Protein AF-A0AA41SJ11-F1 (afdb_monomer)

Organism: Papaver nudicaule (NCBI:txid74823)

Radius of gyration: 14.95 Å; Cα contacts (8 Å, |Δi|>4): 191; chains: 1; bounding box: 35×41×37 Å

Foldseek 3Di:
DVCVPDVPDDDDDDALLCPDPVPAQAQEAEAAQVQQHPDDPLSNLQSNLVGYDQFHKYKYKYQQFQVCLVVVCVVCVNRRPDTDDDPVVCCVSNVVSQWDFPDFDGDGRITITMTTHRHD

Secondary structure (DSSP, 8-state):
-GGGS-TT-----S-GGG--GGGPPEEEEEES-GGG-SS-HHHHHHHHHTTEEEEEEEEEEETT-STTHHHHHHH-TTT--SPPPPHHHHHHHHHTTTEEEEEEEEETTEEEEEEEE---

Nearest PDB structures (foldseek):
  1qzz-assembly1_A  TM=6.734E-01  e=1.008E-04  Streptomyces purpurascens
  5t64-assembly1_B  TM=7.021E-01  e=6.452E-04  Actinomadura kijaniata
  5t6b-assembly1_A  TM=6.836E-01  e=1.338E-03  Actinomadura kijaniata
  5t6b-assembly2_B  TM=6.617E-01  e=1.252E-03  Actinomadura kijaniata
  6f5z-assembly1_A  TM=6.444E-01  e=5.386E-03  Haloferax volcanii DS2

Mean predicted aligned error: 4.31 Å

InterPro domains:
  IPR029063 S-adenosyl-L-methionine-dependent methyltransferase superfamily [SSF53335] (5-112)

Structure (mmCIF, N/CA/C/O backbone):
data_AF-A0AA41SJ11-F1
#
_entry.id   AF-A0AA41SJ11-F1
#
loop_
_atom_site.group_PDB
_atom_site.id
_atom_site.type_symbol
_atom_site.label_atom_id
_atom_site.label_alt_id
_atom_site.label_comp_id
_atom_site.label_asym_id
_atom_site.label_entity_id
_atom_site.label_seq_id
_atom_site.pdbx_PDB_ins_code
_atom_site.Cartn_x
_atom_site.Cartn_y
_atom_site.Cartn_z
_atom_site.occupancy
_atom_site.B_iso_or_equiv
_atom_site.auth_seq_id
_atom_site.auth_comp_id
_atom_site.auth_asym_id
_atom_site.auth_atom_id
_atom_site.pdbx_PDB_model_num
ATOM 1 N N . MET A 1 1 ? -2.851 -28.537 -2.037 1.00 50.22 1 MET A N 1
ATOM 2 C CA . MET A 1 1 ? -3.386 -27.158 -2.148 1.00 50.22 1 MET A CA 1
ATOM 3 C C . MET A 1 1 ? -3.017 -26.397 -0.870 1.00 50.22 1 MET A C 1
ATOM 5 O O . MET A 1 1 ? -3.041 -27.033 0.172 1.00 50.22 1 MET A O 1
ATOM 9 N N . ILE A 1 2 ? -2.655 -25.101 -0.885 1.00 58.66 2 ILE A N 1
ATOM 10 C CA . ILE A 1 2 ? -2.258 -24.365 0.352 1.00 58.66 2 ILE A CA 1
ATOM 11 C C . ILE A 1 2 ? -3.333 -24.478 1.458 1.00 58.66 2 ILE A C 1
ATOM 13 O O . ILE A 1 2 ? -3.000 -24.628 2.629 1.00 58.66 2 ILE A O 1
ATOM 17 N N . LYS A 1 3 ? -4.616 -24.530 1.072 1.00 54.72 3 LYS A N 1
ATOM 18 C CA . LYS A 1 3 ? -5.766 -24.696 1.978 1.00 54.72 3 LYS A CA 1
ATOM 19 C C . LYS A 1 3 ? -5.809 -26.002 2.780 1.00 54.72 3 LYS A C 1
ATOM 21 O O . LYS A 1 3 ? -6.454 -26.031 3.812 1.00 54.72 3 LYS A O 1
ATOM 26 N N . GLU A 1 4 ? -5.167 -27.077 2.331 1.00 60.12 4 GLU A N 1
ATOM 27 C CA . GLU A 1 4 ? -5.301 -28.401 2.973 1.00 60.12 4 GLU A CA 1
ATOM 28 C C . GLU A 1 4 ? -4.359 -28.593 4.173 1.00 60.12 4 GLU A C 1
ATOM 30 O O . GLU A 1 4 ? -4.386 -29.643 4.807 1.00 60.12 4 GLU A O 1
ATOM 35 N N . LYS A 1 5 ? -3.487 -27.616 4.460 1.00 68.69 5 LYS A N 1
ATOM 36 C CA . LYS A 1 5 ? -2.445 -27.722 5.498 1.00 68.69 5 LYS A CA 1
ATOM 37 C C . LYS A 1 5 ? -2.451 -26.589 6.528 1.00 68.69 5 LYS A C 1
ATOM 39 O O . LYS A 1 5 ? -1.648 -26.636 7.456 1.00 68.69 5 LYS A O 1
ATOM 44 N N . HIS A 1 6 ? -3.307 -25.579 6.365 1.00 77.81 6 HIS A N 1
ATOM 45 C CA . HIS A 1 6 ? -3.314 -24.380 7.207 1.00 77.81 6 HIS A CA 1
ATOM 46 C C . HIS A 1 6 ? -4.753 -23.934 7.492 1.00 77.81 6 HIS A C 1
ATOM 48 O O . HIS A 1 6 ? -5.330 -23.173 6.717 1.00 77.81 6 HIS A O 1
ATOM 54 N N . ASP A 1 7 ? -5.317 -24.399 8.608 1.00 79.38 7 ASP A N 1
ATOM 55 C CA . ASP A 1 7 ? -6.718 -24.147 8.985 1.00 79.38 7 ASP A CA 1
ATOM 56 C C . ASP A 1 7 ? -7.025 -22.656 9.226 1.00 79.38 7 ASP A C 1
ATOM 58 O O . ASP A 1 7 ? -8.155 -22.205 9.025 1.00 79.38 7 ASP A O 1
ATOM 62 N N . ASP A 1 8 ? -6.004 -21.864 9.564 1.00 86.19 8 ASP A N 1
ATOM 63 C CA . ASP A 1 8 ? -6.123 -20.419 9.789 1.00 86.19 8 ASP A CA 1
ATOM 64 C C . ASP A 1 8 ? -6.036 -19.589 8.494 1.00 86.19 8 ASP A C 1
ATOM 66 O O . ASP A 1 8 ? -6.287 -18.382 8.501 1.00 86.19 8 ASP A O 1
ATOM 70 N N . VAL A 1 9 ? -5.709 -20.213 7.354 1.00 88.31 9 VAL A N 1
ATOM 71 C CA . VAL A 1 9 ? -5.577 -19.516 6.068 1.00 88.31 9 VAL A CA 1
ATOM 72 C C . VAL A 1 9 ? -6.886 -19.578 5.294 1.00 88.31 9 VAL A C 1
ATOM 74 O O . VAL A 1 9 ? -7.304 -20.609 4.764 1.00 88.31 9 VAL A O 1
ATOM 77 N N . LYS A 1 10 ? -7.514 -18.414 5.139 1.00 87.56 10 LYS A N 1
ATOM 78 C CA . LYS A 1 10 ? -8.684 -18.243 4.277 1.00 87.56 10 LYS A CA 1
ATOM 79 C C . LYS A 1 10 ? -8.242 -17.663 2.938 1.00 87.56 10 LYS A C 1
ATOM 81 O O . LYS A 1 10 ? -7.568 -16.643 2.887 1.00 87.56 10 LYS A O 1
ATOM 86 N N . CYS A 1 11 ? -8.656 -18.303 1.845 1.00 89.31 11 CYS A N 1
ATOM 87 C CA . CYS A 1 11 ? -8.466 -17.771 0.493 1.00 89.31 11 CYS A CA 1
ATOM 88 C C . CYS A 1 11 ? -9.805 -17.343 -0.090 1.00 89.31 11 CYS A C 1
ATOM 90 O O . CYS A 1 11 ? -10.803 -18.066 0.043 1.00 89.31 11 CYS A O 1
ATOM 92 N N . TRP A 1 12 ? -9.771 -16.224 -0.799 1.00 91.00 12 TRP A N 1
ATOM 93 C CA . TRP A 1 12 ? -10.893 -15.637 -1.506 1.00 91.00 12 TRP A CA 1
ATOM 94 C C . TRP A 1 12 ? -10.473 -15.163 -2.886 1.00 91.00 12 TRP A C 1
ATOM 96 O O . TRP A 1 12 ? -9.311 -14.833 -3.104 1.00 91.00 12 TRP A O 1
ATOM 106 N N . GLN A 1 13 ? -11.442 -15.140 -3.794 1.00 92.50 13 GLN A N 1
ATOM 107 C CA . GLN A 1 13 ? -11.293 -14.619 -5.138 1.00 92.50 13 GLN A CA 1
ATOM 108 C C . GLN A 1 13 ? -12.236 -13.432 -5.310 1.00 92.50 13 GLN A C 1
ATOM 110 O O . GLN A 1 13 ? -13.446 -13.565 -5.126 1.00 92.50 13 GLN A O 1
ATOM 115 N N . GLY A 1 14 ? -11.663 -12.300 -5.690 1.00 92.38 14 GLY A N 1
ATOM 116 C CA . GLY A 1 14 ? -12.369 -11.070 -5.994 1.00 92.38 14 GLY A CA 1
ATOM 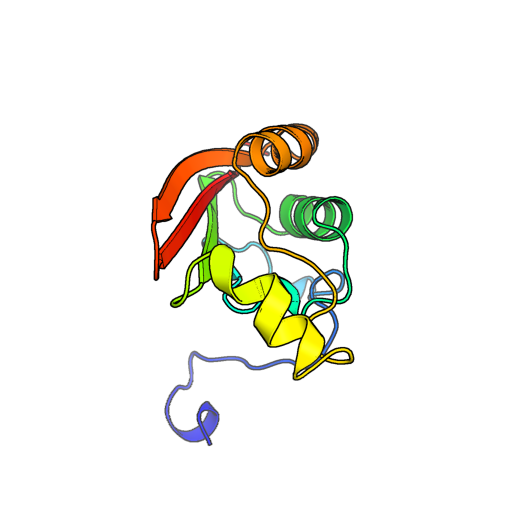117 C C . GLY A 1 14 ? -11.391 -9.906 -6.060 1.00 92.38 14 GLY A C 1
ATOM 118 O O . GLY A 1 14 ? -10.174 -10.093 -6.026 1.00 92.38 14 GLY A O 1
ATOM 119 N N . GLU A 1 15 ? -11.935 -8.707 -6.183 1.00 92.38 15 GLU A N 1
ATOM 120 C CA . GLU A 1 15 ? -11.153 -7.488 -6.346 1.00 92.38 15 GLU A CA 1
ATOM 121 C C . GLU A 1 15 ? -10.763 -6.905 -4.988 1.00 92.38 15 GLU A C 1
ATOM 123 O O . GLU A 1 15 ? -11.569 -6.867 -4.057 1.00 92.38 15 GLU A O 1
ATOM 128 N N . ILE A 1 16 ? -9.525 -6.420 -4.872 1.00 90.12 16 ILE A N 1
ATOM 129 C CA . ILE A 1 16 ? -8.970 -5.936 -3.600 1.00 90.12 16 ILE A CA 1
ATOM 130 C C . ILE A 1 16 ? -9.775 -4.776 -2.992 1.00 90.12 16 ILE A C 1
ATOM 132 O O . ILE A 1 16 ? -9.873 -4.659 -1.773 1.00 90.12 16 ILE A O 1
ATOM 136 N N . ILE A 1 17 ? -10.422 -3.962 -3.829 1.00 93.94 17 ILE A N 1
ATOM 137 C CA . ILE A 1 17 ? -11.251 -2.838 -3.379 1.00 93.94 17 ILE A CA 1
ATOM 138 C C . ILE A 1 17 ? -12.618 -3.274 -2.811 1.00 93.94 17 ILE A C 1
ATOM 140 O O . ILE A 1 17 ? -13.293 -2.498 -2.131 1.00 93.94 17 ILE A O 1
ATOM 144 N N . TYR A 1 18 ? -13.009 -4.538 -3.022 1.00 93.81 18 TYR A N 1
ATOM 145 C CA . TYR A 1 18 ? -14.292 -5.120 -2.608 1.00 93.81 18 TYR A CA 1
ATOM 146 C C . TYR A 1 18 ? -14.141 -6.271 -1.606 1.00 93.81 18 TYR A C 1
ATOM 148 O O . TYR A 1 18 ? -15.002 -7.149 -1.517 1.00 93.81 18 TYR A O 1
ATOM 156 N N . VAL A 1 19 ? -13.060 -6.275 -0.820 1.00 91.25 19 VAL A N 1
ATOM 157 C CA . VAL A 1 19 ? -12.868 -7.276 0.237 1.00 91.25 19 VAL A CA 1
ATOM 158 C C . VAL A 1 19 ? -14.068 -7.265 1.210 1.00 91.25 19 VAL A C 1
ATOM 160 O O . VAL A 1 19 ? -14.429 -6.185 1.694 1.00 91.25 19 VAL A O 1
ATOM 163 N N . PRO A 1 20 ? -14.689 -8.432 1.499 1.00 91.75 20 PRO A N 1
ATOM 164 C CA . PRO A 1 20 ? -15.859 -8.549 2.372 1.00 91.75 20 PRO A CA 1
ATOM 165 C C . PRO A 1 20 ? -15.642 -8.060 3.810 1.00 91.75 20 PRO A C 1
ATOM 167 O O . PRO A 1 20 ? -14.656 -8.421 4.450 1.00 91.75 20 PRO A O 1
ATOM 170 N N . GLU A 1 21 ? -16.642 -7.371 4.367 1.00 92.25 21 GLU A N 1
ATOM 171 C CA . GLU A 1 21 ? -16.613 -6.804 5.731 1.00 92.25 21 GLU A CA 1
ATOM 172 C C . GLU A 1 21 ? -16.385 -7.843 6.837 1.00 92.25 21 GLU A C 1
ATOM 174 O O . GLU A 1 21 ? -15.790 -7.557 7.866 1.00 92.25 21 GLU A O 1
ATOM 179 N N . LYS A 1 22 ? -16.788 -9.097 6.625 1.00 92.75 22 LYS A N 1
ATOM 180 C CA . LYS A 1 22 ? -16.577 -10.174 7.609 1.00 92.75 22 LYS A CA 1
ATOM 181 C C . LYS A 1 22 ? -15.100 -10.502 7.895 1.00 92.75 22 LYS A C 1
ATOM 183 O O . LYS A 1 22 ? -14.842 -11.370 8.728 1.00 92.75 22 LYS A O 1
ATOM 188 N N . TRP A 1 23 ? -14.153 -9.930 7.145 1.00 90.25 23 TRP A N 1
ATOM 189 C CA . TRP A 1 23 ? -12.710 -10.156 7.314 1.00 90.25 23 TRP A CA 1
ATOM 190 C C . TRP A 1 23 ? -11.943 -8.949 7.836 1.00 90.25 23 TRP A C 1
ATOM 192 O O . TRP A 1 23 ? -10.749 -9.085 8.074 1.00 90.25 23 TRP A O 1
ATOM 202 N N . VAL A 1 24 ? -12.606 -7.807 8.007 1.00 92.75 24 VAL A N 1
ATOM 203 C CA . VAL A 1 24 ? -11.977 -6.568 8.473 1.00 92.75 24 VAL A CA 1
ATOM 204 C C . VAL A 1 24 ? -12.269 -6.381 9.971 1.00 92.75 24 VAL A C 1
ATOM 206 O O . VAL A 1 24 ? -13.263 -6.928 10.463 1.00 92.75 24 VAL A O 1
ATOM 209 N N . PRO A 1 25 ? -11.435 -5.636 10.718 1.00 95.88 25 PRO A N 1
ATOM 210 C CA . PRO A 1 25 ? -10.270 -4.874 10.262 1.00 95.88 25 PRO A CA 1
ATOM 211 C C . PRO A 1 25 ? -9.008 -5.723 10.025 1.00 95.88 25 PRO A C 1
ATOM 213 O O . PRO A 1 25 ? -8.868 -6.815 10.570 1.00 95.88 25 PRO A O 1
ATOM 216 N N . PHE A 1 26 ? -8.080 -5.200 9.221 1.00 96.38 26 PHE A N 1
ATOM 217 C CA . PHE A 1 26 ? -6.750 -5.762 8.991 1.00 96.38 26 PHE A CA 1
ATOM 218 C C . PHE A 1 26 ? -5.685 -5.010 9.785 1.00 96.38 26 PHE A C 1
ATOM 220 O O . PHE A 1 26 ? -5.597 -3.792 9.673 1.00 96.38 26 PHE A O 1
ATOM 227 N N . ASP A 1 27 ? -4.827 -5.748 10.492 1.00 97.75 27 ASP A N 1
ATOM 228 C CA . ASP A 1 27 ? -3.641 -5.191 11.159 1.00 97.75 27 ASP A CA 1
ATOM 229 C C . ASP A 1 27 ? -2.431 -5.097 10.221 1.00 97.75 27 ASP A C 1
ATOM 231 O O . ASP A 1 27 ? -1.557 -4.248 10.389 1.00 97.75 27 ASP A O 1
ATOM 235 N N . VAL A 1 28 ? -2.349 -5.982 9.222 1.00 97.69 28 VAL A N 1
ATOM 236 C CA . VAL A 1 28 ? -1.259 -5.998 8.239 1.00 97.69 28 VAL A CA 1
ATOM 237 C C . VAL A 1 28 ? -1.786 -6.421 6.869 1.00 97.69 28 VAL A C 1
ATOM 239 O O . VAL A 1 28 ? -2.507 -7.412 6.751 1.00 97.69 28 VAL A O 1
ATOM 242 N N . VAL A 1 29 ? -1.381 -5.703 5.823 1.00 97.06 29 VAL A N 1
ATOM 243 C CA . VAL A 1 29 ? -1.712 -5.979 4.420 1.00 97.06 29 VAL A CA 1
ATOM 244 C C . VAL A 1 29 ? -0.424 -6.063 3.609 1.00 97.06 29 VAL A C 1
ATOM 246 O O . VAL A 1 29 ? 0.381 -5.139 3.628 1.00 97.06 29 VAL A O 1
ATOM 249 N N . PHE A 1 30 ? -0.237 -7.150 2.860 1.00 97.00 30 PHE A N 1
ATOM 250 C CA . PHE A 1 30 ? 0.909 -7.331 1.963 1.00 97.00 30 PHE A CA 1
ATOM 251 C C . PHE A 1 30 ? 0.469 -7.209 0.499 1.00 97.00 30 PHE A C 1
ATOM 253 O O . PHE A 1 30 ? -0.369 -7.980 0.035 1.00 97.00 30 PHE A O 1
ATOM 260 N N . LEU A 1 31 ? 1.065 -6.273 -0.241 1.00 95.31 31 LEU A N 1
ATOM 261 C CA . LEU A 1 31 ? 0.859 -6.045 -1.672 1.00 95.31 31 LEU A CA 1
ATOM 262 C C . LEU A 1 31 ? 2.145 -6.391 -2.438 1.00 95.31 31 LEU A C 1
ATOM 264 O O . LEU A 1 31 ? 2.996 -5.536 -2.675 1.00 95.31 31 LEU A O 1
ATOM 268 N N . THR A 1 32 ? 2.300 -7.661 -2.820 1.00 90.25 32 THR A N 1
ATOM 269 C CA . THR A 1 32 ? 3.525 -8.179 -3.470 1.00 90.25 32 THR A CA 1
ATOM 270 C C . THR A 1 32 ? 3.476 -8.178 -5.002 1.00 90.25 32 THR A C 1
ATOM 272 O O . THR A 1 32 ? 4.479 -8.434 -5.663 1.00 90.25 32 THR A O 1
ATOM 275 N N . CYS A 1 33 ? 2.309 -7.894 -5.584 1.00 83.75 33 CYS A N 1
ATOM 276 C CA . CYS A 1 33 ? 2.064 -7.888 -7.028 1.00 83.75 33 CYS A CA 1
ATOM 277 C C . CYS A 1 33 ? 1.353 -6.608 -7.492 1.00 83.75 33 CYS A C 1
ATOM 279 O O . CYS A 1 33 ? 0.574 -6.635 -8.441 1.00 83.75 33 CYS A O 1
ATOM 281 N N . LEU A 1 34 ? 1.626 -5.481 -6.825 1.00 89.19 34 LEU A N 1
ATOM 282 C CA . LEU A 1 34 ? 0.985 -4.190 -7.098 1.00 89.19 34 LEU A CA 1
ATOM 283 C C . LEU A 1 34 ? 0.945 -3.805 -8.599 1.00 89.19 34 LEU A C 1
ATOM 285 O O . LEU A 1 34 ? -0.128 -3.408 -9.047 1.00 89.19 34 LEU A O 1
ATOM 289 N N . PRO A 1 35 ? 2.022 -3.973 -9.400 1.00 88.94 35 PRO A N 1
ATOM 290 C CA . PRO A 1 35 ? 2.010 -3.635 -10.833 1.00 88.94 35 PRO A CA 1
ATOM 291 C C . PRO A 1 35 ? 0.974 -4.399 -11.674 1.00 88.94 35 PRO A C 1
ATOM 293 O O . PRO A 1 35 ? 0.612 -3.962 -12.769 1.00 88.94 35 PRO A O 1
ATOM 296 N N . ALA A 1 36 ? 0.513 -5.547 -11.168 1.00 88.69 36 ALA A N 1
ATOM 297 C CA . ALA A 1 36 ? -0.486 -6.398 -11.803 1.00 88.69 36 ALA A CA 1
ATOM 298 C C . ALA A 1 36 ? -1.913 -6.161 -11.286 1.00 88.69 36 ALA A C 1
ATOM 300 O O . ALA A 1 36 ? -2.845 -6.848 -11.706 1.00 88.69 36 ALA A O 1
ATOM 301 N N . LEU A 1 37 ? -2.103 -5.214 -10.362 1.00 90.31 37 LEU A N 1
ATOM 302 C CA . LEU A 1 37 ? -3.433 -4.827 -9.915 1.00 90.31 37 LEU A CA 1
ATOM 303 C C . LEU A 1 37 ? -4.032 -3.812 -10.900 1.00 90.31 37 LEU A C 1
ATOM 305 O O . LEU A 1 37 ? -3.415 -2.774 -11.147 1.00 90.31 37 LEU A O 1
ATOM 309 N N . PRO A 1 38 ? -5.254 -4.047 -11.412 1.00 89.69 38 PRO A N 1
ATOM 310 C CA . PRO A 1 38 ? -5.907 -3.161 -12.374 1.00 89.69 38 PRO A CA 1
ATOM 311 C C . PRO A 1 38 ? -6.565 -1.944 -11.692 1.00 89.69 38 PRO A C 1
ATOM 313 O O . PRO A 1 38 ? -7.635 -1.504 -12.101 1.00 89.69 38 PRO A O 1
ATOM 316 N N . PHE A 1 39 ? -5.946 -1.413 -10.635 1.00 92.44 39 PHE A N 1
ATOM 317 C CA . PHE A 1 39 ? -6.480 -0.324 -9.816 1.00 92.44 39 PHE A CA 1
ATOM 318 C C . PHE A 1 39 ? -5.423 0.750 -9.598 1.00 92.44 39 PHE A C 1
ATOM 320 O O . PHE A 1 39 ? -4.227 0.462 -9.494 1.00 92.44 39 PHE A O 1
ATOM 327 N N . LYS A 1 40 ? -5.859 2.005 -9.489 1.00 93.62 40 LYS A N 1
ATOM 328 C CA . LYS A 1 40 ? -4.974 3.100 -9.090 1.00 93.62 40 LYS A CA 1
ATOM 329 C C . LYS A 1 40 ? -4.630 2.973 -7.609 1.00 93.62 40 LYS A C 1
ATOM 331 O O . LYS A 1 40 ? -5.429 2.491 -6.810 1.00 93.62 40 LYS A O 1
ATOM 336 N N . LEU A 1 41 ? -3.464 3.495 -7.228 1.00 94.88 41 LEU A N 1
ATOM 337 C CA . LEU A 1 41 ? -3.050 3.585 -5.822 1.00 94.88 41 LEU A CA 1
ATOM 338 C C . LEU A 1 41 ? -4.092 4.281 -4.944 1.00 94.88 41 LEU A C 1
ATOM 340 O O . LEU A 1 41 ? -4.316 3.858 -3.820 1.00 94.88 41 LEU A O 1
ATOM 344 N N . ASP A 1 42 ? -4.738 5.309 -5.489 1.00 96.12 42 ASP A N 1
ATOM 345 C CA . ASP A 1 42 ? -5.814 6.063 -4.846 1.00 96.12 42 ASP A CA 1
ATOM 346 C C . ASP A 1 42 ? -7.002 5.162 -4.465 1.00 96.12 42 ASP A C 1
ATOM 348 O O . ASP A 1 42 ? -7.413 5.117 -3.310 1.00 96.12 42 ASP A O 1
ATOM 352 N N . GLU A 1 43 ? -7.474 4.344 -5.409 1.00 96.56 43 GLU A N 1
ATOM 353 C CA . GLU A 1 43 ? -8.576 3.400 -5.190 1.00 96.56 43 GLU A CA 1
ATOM 354 C C . GLU A 1 43 ? -8.196 2.313 -4.176 1.00 96.56 43 GLU A C 1
ATOM 356 O O . GLU A 1 43 ? -9.007 1.925 -3.334 1.00 96.56 43 GLU A O 1
ATOM 361 N N . ILE A 1 44 ? -6.948 1.835 -4.236 1.00 96.12 44 ILE A N 1
ATOM 362 C CA . ILE A 1 44 ? -6.420 0.842 -3.296 1.00 96.12 44 ILE A CA 1
ATOM 363 C C . ILE A 1 44 ? -6.356 1.433 -1.884 1.00 96.12 44 ILE A C 1
ATOM 365 O O . ILE A 1 44 ? -6.883 0.825 -0.955 1.00 96.12 44 ILE A O 1
ATOM 369 N N . PHE A 1 45 ? -5.744 2.605 -1.699 1.00 96.69 45 PHE A N 1
ATOM 370 C CA . PHE A 1 45 ? -5.616 3.218 -0.376 1.00 96.69 45 PHE A CA 1
ATOM 371 C C . PHE A 1 45 ? -6.963 3.656 0.197 1.00 96.69 45 PHE A C 1
ATOM 373 O O . PHE A 1 45 ? -7.198 3.420 1.381 1.00 96.69 45 PHE A O 1
ATOM 380 N N . GLY A 1 46 ? -7.882 4.167 -0.626 1.00 96.75 46 GLY A N 1
ATOM 381 C CA . GLY A 1 46 ? -9.253 4.443 -0.199 1.00 96.75 46 GLY A CA 1
ATOM 382 C C . GLY A 1 46 ? -9.973 3.193 0.297 1.00 96.75 46 GLY A C 1
ATOM 383 O O . GLY A 1 46 ? -10.588 3.206 1.360 1.00 96.75 46 GLY A O 1
ATOM 384 N N . ALA A 1 47 ? -9.834 2.071 -0.410 1.00 96.62 47 ALA A N 1
ATOM 385 C CA . ALA A 1 47 ? -10.410 0.811 0.039 1.00 96.62 47 ALA A CA 1
ATOM 386 C C . ALA A 1 47 ? -9.749 0.259 1.313 1.00 96.62 47 ALA A C 1
ATOM 388 O O . ALA A 1 47 ? -10.436 -0.358 2.130 1.00 96.62 47 ALA A O 1
ATOM 389 N N . LEU A 1 48 ? -8.437 0.440 1.483 1.00 96.25 48 LEU A N 1
ATOM 390 C CA . LEU A 1 48 ? -7.717 -0.019 2.671 1.00 96.25 48 LEU A CA 1
ATOM 391 C C . LEU A 1 48 ? -8.011 0.845 3.901 1.00 96.25 48 LEU A C 1
ATOM 393 O O . LEU A 1 48 ? -8.125 0.292 4.990 1.00 96.25 48 LEU A O 1
ATOM 397 N N . ALA A 1 49 ? -8.203 2.156 3.744 1.00 96.12 49 ALA A N 1
ATOM 398 C CA . ALA A 1 49 ? -8.535 3.058 4.849 1.00 96.12 49 ALA A CA 1
ATOM 399 C C . ALA A 1 49 ? -9.821 2.642 5.586 1.00 96.12 49 ALA A C 1
ATOM 401 O O . ALA A 1 49 ? -9.877 2.699 6.808 1.00 96.12 49 ALA A O 1
ATOM 402 N N . GLU A 1 50 ? -10.819 2.135 4.859 1.00 95.12 50 GLU A N 1
ATOM 403 C CA . GLU A 1 50 ? -12.080 1.636 5.435 1.00 95.12 50 GLU A CA 1
ATOM 404 C C . GLU A 1 50 ? -11.951 0.248 6.093 1.00 95.12 50 GLU A C 1
ATOM 406 O O . GLU A 1 50 ? -12.902 -0.264 6.683 1.00 95.12 50 GLU A O 1
ATOM 411 N N . ARG A 1 51 ? -10.799 -0.417 5.943 1.00 95.44 51 ARG A N 1
ATOM 412 C CA . ARG A 1 51 ? -10.602 -1.828 6.318 1.00 95.44 51 ARG A CA 1
ATOM 413 C C . ARG A 1 51 ? -9.417 -2.063 7.246 1.00 95.44 51 ARG A C 1
ATOM 415 O O . ARG A 1 51 ? -9.255 -3.184 7.716 1.00 95.44 51 ARG A O 1
ATOM 422 N N . CYS A 1 52 ? -8.591 -1.059 7.500 1.00 96.81 52 CYS A N 1
ATOM 423 C CA . CYS A 1 52 ? -7.430 -1.153 8.373 1.00 96.81 52 CYS A CA 1
ATOM 424 C C . CYS A 1 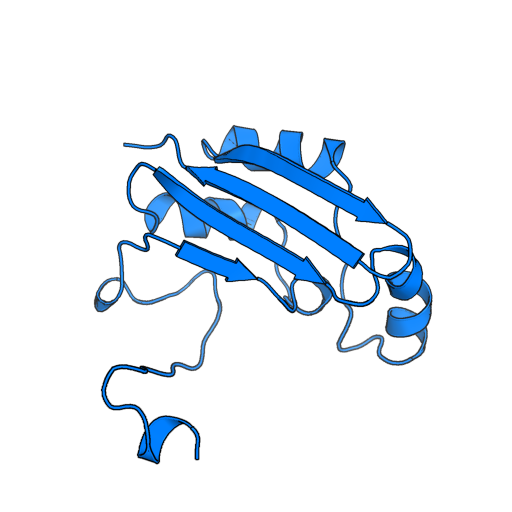52 ? -7.793 -0.812 9.825 1.00 96.81 52 CYS A C 1
ATOM 426 O O . CYS A 1 52 ? -8.579 0.097 10.082 1.00 96.81 52 CYS A O 1
ATOM 428 N N . SER A 1 53 ? -7.204 -1.529 10.784 1.00 97.12 53 SER A N 1
ATOM 429 C CA . SER A 1 53 ? -7.230 -1.122 12.195 1.00 97.12 53 SER A CA 1
ATOM 430 C C . SER A 1 53 ? -6.297 0.082 12.420 1.00 97.12 53 SER A C 1
ATOM 432 O O . SER A 1 53 ? -5.331 0.257 11.673 1.00 97.12 53 SER A O 1
ATOM 434 N N . PRO A 1 54 ? -6.530 0.929 13.441 1.00 96.50 54 PRO A N 1
ATOM 435 C CA . PRO A 1 54 ? -5.566 1.962 13.818 1.00 96.50 54 PRO A CA 1
ATOM 436 C C . PRO A 1 54 ? -4.178 1.359 14.086 1.00 96.50 54 PRO A C 1
ATOM 438 O O . PRO A 1 54 ? -4.050 0.418 14.869 1.00 96.50 54 PRO A O 1
ATOM 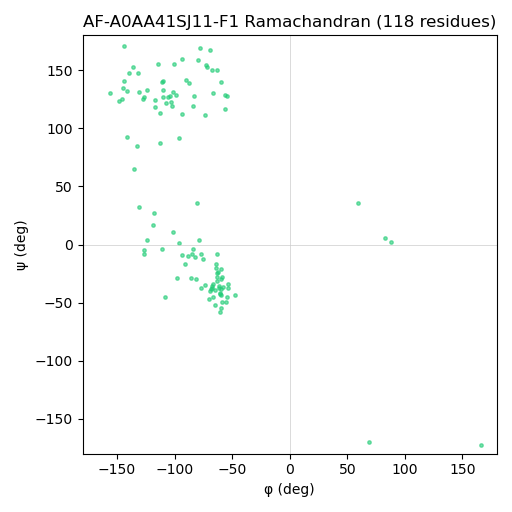441 N N . GLY A 1 55 ? -3.141 1.898 13.441 1.00 97.44 55 GLY A N 1
ATOM 442 C CA . GLY A 1 55 ? -1.773 1.369 13.493 1.00 97.44 55 GLY A CA 1
ATOM 443 C C . GLY A 1 55 ? -1.491 0.214 12.524 1.00 97.44 55 GLY A C 1
ATOM 444 O O . GLY A 1 55 ? -0.402 -0.364 12.569 1.00 97.44 55 GLY A O 1
ATOM 445 N N . ALA A 1 56 ? -2.438 -0.139 11.649 1.00 98.19 56 ALA A N 1
ATOM 446 C CA . ALA A 1 56 ? -2.232 -1.188 10.660 1.00 98.19 56 ALA A CA 1
ATOM 447 C C . ALA A 1 56 ? -1.115 -0.843 9.673 1.00 98.19 56 ALA A C 1
ATOM 449 O O . ALA A 1 56 ? -0.911 0.321 9.320 1.00 98.19 56 ALA A O 1
ATOM 450 N N . LYS A 1 57 ? -0.433 -1.876 9.169 1.00 98.44 57 LYS A N 1
ATOM 451 C CA . LYS A 1 57 ? 0.677 -1.723 8.223 1.00 98.44 57 LYS A CA 1
ATOM 452 C C . LYS A 1 57 ? 0.324 -2.214 6.831 1.00 98.44 57 LYS A C 1
ATOM 454 O O . LYS A 1 57 ? -0.053 -3.369 6.656 1.00 98.44 57 LYS A O 1
ATOM 459 N N . VAL A 1 58 ? 0.531 -1.370 5.826 1.00 98.06 58 VAL A N 1
ATOM 460 C CA . VAL A 1 58 ? 0.484 -1.763 4.414 1.00 98.06 58 VAL A CA 1
ATOM 461 C C . VAL A 1 58 ? 1.913 -1.898 3.912 1.00 98.06 58 VAL A C 1
ATOM 463 O O . VAL A 1 58 ? 2.687 -0.945 3.942 1.00 98.06 58 VAL A O 1
ATOM 466 N N . ILE A 1 59 ? 2.270 -3.097 3.469 1.00 98.31 59 ILE A N 1
ATOM 467 C CA . ILE A 1 59 ? 3.613 -3.455 3.022 1.00 98.31 59 ILE A CA 1
ATOM 468 C C . ILE A 1 59 ? 3.551 -3.729 1.527 1.00 98.31 59 ILE A C 1
ATOM 470 O O . ILE A 1 59 ? 2.947 -4.708 1.091 1.00 98.31 59 ILE A O 1
ATOM 474 N N . ILE A 1 60 ? 4.194 -2.877 0.738 1.00 97.75 60 ILE A N 1
ATOM 475 C CA . ILE A 1 60 ? 4.345 -3.051 -0.706 1.00 97.75 60 ILE A CA 1
ATOM 476 C C . ILE A 1 60 ? 5.768 -3.529 -0.949 1.00 97.75 60 ILE A C 1
ATOM 478 O O . ILE A 1 60 ? 6.713 -2.849 -0.553 1.00 97.75 60 ILE A O 1
ATOM 482 N N . SER A 1 61 ? 5.944 -4.681 -1.591 1.00 95.56 61 SER A N 1
ATOM 483 C CA . SER A 1 61 ? 7.282 -5.204 -1.871 1.00 95.56 61 SER A CA 1
ATOM 484 C C . SER A 1 61 ? 7.395 -5.826 -3.254 1.00 95.56 61 SER A C 1
ATOM 486 O O . SER A 1 61 ? 6.437 -6.389 -3.781 1.00 95.56 61 SER A O 1
ATOM 488 N N . HIS A 1 62 ? 8.581 -5.712 -3.855 1.00 93.56 62 HIS A N 1
ATOM 489 C CA . HIS A 1 62 ? 8.877 -6.338 -5.139 1.00 93.56 62 HIS A CA 1
ATOM 490 C C . HIS A 1 62 ? 10.347 -6.792 -5.217 1.00 93.56 62 HIS A C 1
ATOM 492 O O . HIS A 1 62 ? 11.253 -5.971 -5.047 1.00 93.56 62 HIS A O 1
ATOM 498 N N . PRO A 1 63 ? 10.621 -8.076 -5.521 1.00 90.50 63 PRO A N 1
ATOM 499 C CA . PRO A 1 63 ? 11.952 -8.684 -5.397 1.00 90.50 63 PRO A CA 1
ATOM 500 C C . PRO A 1 63 ? 12.921 -8.340 -6.535 1.00 90.50 63 PRO A C 1
ATOM 502 O O . PRO A 1 63 ? 14.000 -8.910 -6.615 1.00 90.50 63 PRO A O 1
ATOM 505 N N . GLN A 1 64 ? 12.521 -7.485 -7.474 1.00 89.44 64 GLN A N 1
ATOM 506 C CA . GLN A 1 64 ? 13.373 -7.056 -8.588 1.00 89.44 64 GLN A CA 1
ATOM 507 C C . GLN A 1 64 ? 13.526 -5.528 -8.648 1.00 89.44 64 GLN A C 1
ATOM 509 O O . GLN A 1 64 ? 14.156 -5.000 -9.563 1.00 89.44 64 GLN A O 1
ATOM 514 N N . GL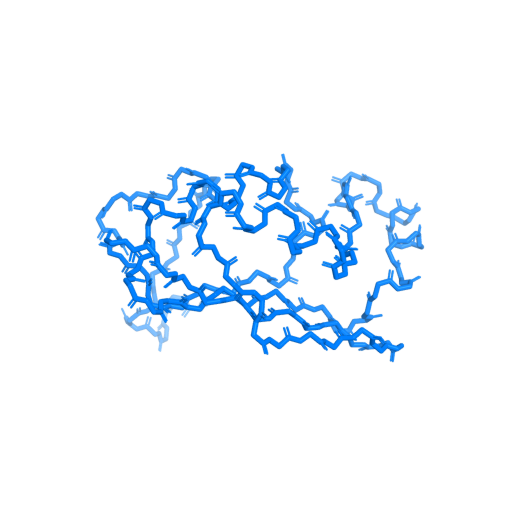Y A 1 65 ? 12.966 -4.811 -7.669 1.00 89.81 65 GLY A N 1
ATOM 515 C CA . GLY A 1 65 ? 12.956 -3.350 -7.661 1.00 89.81 65 GLY A CA 1
ATOM 516 C C . GLY A 1 65 ? 12.065 -2.750 -8.755 1.00 89.81 65 GLY A C 1
ATOM 517 O O . GLY A 1 65 ? 11.309 -3.461 -9.425 1.00 89.81 65 GLY A O 1
ATOM 518 N N . ARG A 1 66 ? 12.165 -1.427 -8.936 1.00 89.88 66 ARG A N 1
ATOM 519 C CA . ARG A 1 66 ? 11.373 -0.656 -9.915 1.00 89.88 66 ARG A CA 1
ATOM 520 C C . ARG A 1 66 ? 11.919 -0.715 -11.340 1.00 89.88 66 ARG A C 1
ATOM 522 O O . ARG A 1 66 ? 11.154 -0.659 -12.295 1.00 89.88 66 ARG A O 1
ATOM 529 N N . GLY A 1 67 ? 13.234 -0.876 -11.497 1.00 86.12 67 GLY A N 1
ATOM 530 C CA . GLY A 1 67 ? 13.903 -0.809 -12.804 1.00 86.12 67 GLY A CA 1
ATOM 531 C C . GLY A 1 67 ? 13.495 -1.899 -13.802 1.00 86.12 67 GLY A C 1
ATOM 532 O O . GLY A 1 67 ? 13.727 -1.746 -14.997 1.00 86.12 67 GLY A O 1
ATOM 533 N N . VAL A 1 68 ? 12.871 -2.989 -13.343 1.00 87.31 68 VAL A N 1
ATOM 534 C CA . VAL A 1 68 ? 12.444 -4.086 -14.226 1.00 87.31 68 VAL A CA 1
ATOM 535 C C . VAL A 1 68 ? 11.046 -3.897 -14.823 1.00 87.31 68 VAL A C 1
ATOM 537 O O . VAL A 1 68 ? 10.682 -4.649 -15.724 1.00 87.31 68 VAL A O 1
ATOM 540 N N . MET A 1 69 ? 10.268 -2.908 -14.360 1.00 88.94 69 MET A N 1
ATOM 541 C CA . MET A 1 69 ? 8.862 -2.732 -14.759 1.00 88.94 69 MET A CA 1
ATOM 542 C C . MET A 1 69 ? 8.709 -2.504 -16.266 1.00 88.94 69 MET A C 1
ATOM 544 O O . MET A 1 69 ? 7.847 -3.110 -16.900 1.00 88.94 69 MET A O 1
ATOM 548 N N . GLU A 1 70 ? 9.582 -1.691 -16.871 1.00 85.81 70 GLU A N 1
ATOM 549 C CA . GLU A 1 70 ? 9.548 -1.437 -18.316 1.00 85.81 70 GLU A CA 1
ATOM 550 C C . GLU A 1 70 ? 9.757 -2.713 -19.137 1.00 85.81 70 GLU A C 1
ATOM 552 O O . GLU A 1 70 ? 9.075 -2.929 -20.140 1.00 85.81 70 GLU A O 1
ATOM 557 N N . GLN A 1 71 ? 10.701 -3.562 -18.721 1.00 88.50 71 GLN A N 1
ATOM 558 C CA . GLN A 1 71 ? 10.988 -4.818 -19.408 1.00 88.50 71 GLN A CA 1
ATOM 559 C C . GLN A 1 71 ? 9.842 -5.814 -19.217 1.00 88.50 71 GLN A C 1
ATOM 561 O O . GLN A 1 71 ? 9.354 -6.375 -20.196 1.00 88.50 71 GLN A O 1
ATOM 566 N N . GLN A 1 72 ? 9.356 -5.977 -17.985 1.00 89.88 72 GLN A N 1
ATOM 567 C CA . GLN A 1 72 ? 8.235 -6.871 -17.701 1.00 89.88 72 GLN A CA 1
ATOM 568 C C . GLN A 1 72 ? 6.961 -6.454 -18.442 1.00 89.88 72 GLN A C 1
ATOM 570 O O . GLN A 1 72 ? 6.232 -7.314 -18.919 1.00 89.88 72 GLN A O 1
ATOM 575 N N . ARG A 1 73 ? 6.705 -5.152 -18.608 1.00 90.81 73 ARG A N 1
ATOM 576 C CA . ARG A 1 73 ? 5.563 -4.652 -19.385 1.00 90.81 73 ARG A CA 1
ATOM 577 C C . ARG A 1 73 ? 5.677 -4.959 -20.875 1.00 90.81 73 ARG A C 1
ATOM 579 O O . ARG A 1 73 ? 4.668 -5.210 -21.523 1.00 90.81 73 ARG A O 1
ATOM 586 N N . LYS A 1 74 ? 6.891 -4.953 -21.434 1.00 91.44 74 LYS A N 1
ATOM 587 C CA . LYS A 1 74 ? 7.118 -5.375 -22.827 1.00 91.44 74 LYS A CA 1
ATOM 588 C C . LYS A 1 74 ? 6.886 -6.875 -23.004 1.00 91.44 74 LYS A C 1
ATOM 590 O O . LYS A 1 74 ? 6.361 -7.280 -24.034 1.00 91.44 74 LYS A O 1
ATOM 595 N N . GLU A 1 75 ? 7.282 -7.680 -22.021 1.00 93.62 75 GLU A N 1
ATOM 596 C CA . GLU A 1 75 ? 7.119 -9.139 -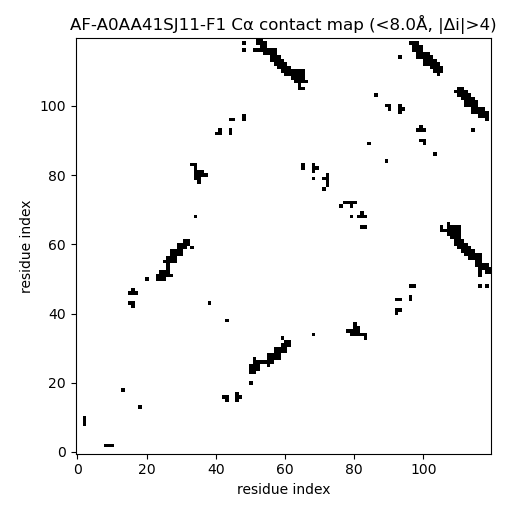22.049 1.00 93.62 75 GLU A CA 1
ATOM 597 C C . GLU A 1 75 ? 5.678 -9.580 -21.751 1.00 93.62 75 GLU A C 1
ATOM 599 O O . GLU A 1 75 ? 5.181 -10.519 -22.370 1.00 93.62 75 GLU A O 1
ATOM 604 N N . PHE A 1 76 ? 4.997 -8.884 -20.839 1.00 91.56 76 PHE A N 1
ATOM 605 C CA . PHE A 1 76 ? 3.671 -9.230 -20.325 1.00 91.56 76 PHE A CA 1
ATOM 606 C C . PHE A 1 76 ? 2.747 -7.997 -20.255 1.00 91.56 76 PHE A C 1
ATOM 608 O O . PHE A 1 76 ? 2.333 -7.595 -19.162 1.00 91.56 76 PHE A O 1
ATOM 615 N N . PRO A 1 77 ? 2.396 -7.383 -21.401 1.00 89.69 77 PRO A N 1
ATOM 616 C CA . PRO A 1 77 ? 1.632 -6.131 -21.438 1.00 89.69 77 PRO A CA 1
ATOM 617 C C . PRO A 1 77 ? 0.224 -6.247 -20.841 1.00 89.69 77 PRO A C 1
ATOM 619 O O . PRO A 1 77 ? -0.289 -5.271 -20.300 1.00 89.69 77 PRO A O 1
ATOM 622 N N . ASP A 1 78 ? -0.376 -7.439 -20.889 1.00 90.31 78 ASP A N 1
ATOM 623 C CA . ASP A 1 78 ? -1.707 -7.705 -20.326 1.00 90.31 78 ASP A CA 1
ATOM 624 C C . ASP A 1 78 ? -1.678 -7.982 -18.812 1.00 90.31 78 ASP A C 1
ATOM 626 O O . ASP A 1 78 ? -2.727 -8.060 -18.176 1.00 90.31 78 ASP A O 1
ATOM 630 N N . VAL A 1 79 ? -0.485 -8.165 -18.230 1.00 88.38 79 VAL A N 1
ATOM 631 C CA . VAL A 1 79 ? -0.299 -8.498 -16.808 1.00 88.38 79 VAL A CA 1
ATOM 632 C C . VAL A 1 79 ? 0.274 -7.317 -16.039 1.00 88.38 79 VAL A C 1
ATOM 634 O O . VAL A 1 79 ? -0.200 -7.024 -14.951 1.00 88.38 79 VAL A O 1
ATOM 637 N N . VAL A 1 80 ? 1.289 -6.635 -16.576 1.00 90.31 80 VAL A N 1
ATOM 638 C CA . VAL A 1 80 ? 1.944 -5.502 -15.906 1.00 90.31 80 VAL A CA 1
ATOM 639 C C . VAL A 1 80 ? 1.339 -4.203 -16.416 1.00 90.31 80 VAL A C 1
ATOM 641 O O . VAL A 1 80 ? 1.769 -3.635 -17.417 1.00 90.31 80 VAL A O 1
ATOM 644 N N . THR A 1 81 ? 0.309 -3.736 -15.720 1.00 87.06 81 THR A N 1
ATOM 645 C CA . THR A 1 81 ? -0.489 -2.581 -16.150 1.00 87.06 81 THR A CA 1
ATOM 646 C C . THR A 1 81 ? 0.021 -1.242 -15.615 1.00 87.06 81 THR A C 1
ATOM 648 O O . THR A 1 81 ? -0.334 -0.190 -16.151 1.00 87.06 81 THR A O 1
ATOM 651 N N . SER A 1 82 ? 0.872 -1.248 -14.587 1.00 88.62 82 SER A N 1
ATOM 652 C CA . SER A 1 82 ? 1.397 -0.041 -13.937 1.00 88.62 82 SER A CA 1
ATOM 653 C C . SER A 1 82 ? 2.854 -0.207 -13.491 1.00 88.62 82 SER A C 1
ATOM 655 O O . SER A 1 82 ? 3.418 -1.296 -13.569 1.00 88.62 82 SER A O 1
ATOM 657 N N . ASP A 1 83 ? 3.483 0.892 -13.066 1.00 91.00 83 ASP A N 1
ATOM 658 C CA . ASP A 1 83 ? 4.808 0.867 -12.439 1.00 91.00 83 ASP A CA 1
ATOM 659 C C . ASP A 1 83 ? 4.681 0.805 -10.916 1.00 91.00 83 ASP A C 1
ATOM 661 O O . ASP A 1 83 ? 3.677 1.219 -10.332 1.00 91.00 83 ASP A O 1
ATOM 665 N N . LEU A 1 84 ? 5.747 0.356 -10.256 1.00 93.94 84 LEU A N 1
ATOM 666 C CA . LEU A 1 84 ? 5.911 0.590 -8.826 1.00 93.94 84 LEU A CA 1
ATOM 667 C C . LEU A 1 84 ? 6.117 2.094 -8.567 1.00 93.94 84 LEU A C 1
ATOM 669 O O . LEU A 1 84 ? 6.972 2.712 -9.221 1.00 93.94 84 LEU A O 1
ATOM 673 N N . PRO A 1 85 ? 5.374 2.689 -7.619 1.00 95.31 85 PRO A N 1
ATOM 674 C CA . PRO A 1 85 ? 5.456 4.118 -7.358 1.00 95.31 85 PRO A CA 1
ATOM 675 C C . PRO A 1 85 ? 6.812 4.516 -6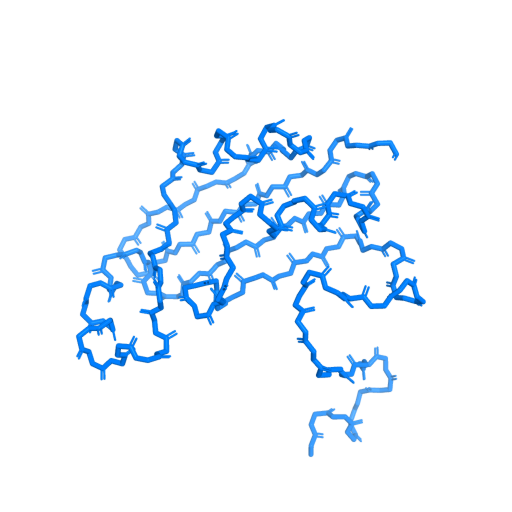.775 1.00 95.31 85 PRO A C 1
ATOM 677 O O . PRO A 1 85 ? 7.463 3.743 -6.075 1.00 95.31 85 PRO A O 1
ATOM 680 N N . ASP A 1 86 ? 7.238 5.745 -7.058 1.00 96.00 86 ASP A N 1
ATOM 681 C CA . ASP A 1 86 ? 8.313 6.367 -6.291 1.00 96.00 86 ASP A CA 1
ATOM 682 C C . ASP A 1 86 ? 7.798 6.887 -4.943 1.00 96.00 86 ASP A C 1
ATOM 684 O O . ASP A 1 86 ? 6.592 6.966 -4.684 1.00 96.00 86 ASP A O 1
ATOM 688 N N . LYS A 1 87 ? 8.741 7.263 -4.079 1.00 97.06 87 LYS A N 1
ATOM 689 C CA . LYS A 1 87 ? 8.436 7.829 -2.768 1.00 97.06 87 LYS A CA 1
ATOM 690 C C . LYS A 1 87 ? 7.517 9.064 -2.842 1.00 97.06 87 LYS A C 1
ATOM 692 O O . LYS A 1 87 ? 6.509 9.047 -2.145 1.00 97.06 87 LYS A O 1
ATOM 697 N N . PRO A 1 88 ? 7.768 10.090 -3.686 1.00 97.38 88 PRO A N 1
ATOM 698 C CA . PRO A 1 88 ? 6.873 11.248 -3.771 1.00 97.38 88 PRO A CA 1
ATOM 699 C C . PRO A 1 88 ? 5.439 10.899 -4.178 1.00 97.38 88 PRO A C 1
ATOM 701 O O . PRO A 1 88 ? 4.491 11.491 -3.663 1.00 97.38 88 PRO A O 1
ATOM 704 N N . THR A 1 89 ? 5.266 9.944 -5.096 1.00 96.50 89 THR A N 1
ATOM 705 C CA . THR A 1 89 ? 3.941 9.470 -5.507 1.00 96.50 89 THR A CA 1
ATOM 706 C C . THR A 1 89 ? 3.243 8.746 -4.363 1.00 96.50 89 THR A C 1
ATOM 708 O O . THR A 1 89 ? 2.070 9.019 -4.112 1.00 96.50 89 THR A O 1
ATOM 711 N N . LEU A 1 90 ? 3.951 7.863 -3.649 1.00 97.00 90 LEU A N 1
ATOM 712 C CA . LEU A 1 90 ? 3.406 7.192 -2.468 1.00 97.00 90 LEU A CA 1
ATOM 713 C C . LEU A 1 90 ? 2.999 8.183 -1.385 1.00 97.00 90 LEU A C 1
ATOM 715 O O . LEU A 1 90 ? 1.846 8.154 -0.977 1.00 97.00 90 LEU A O 1
ATOM 719 N N . ASP A 1 91 ? 3.914 9.060 -0.966 1.00 96.94 91 ASP A N 1
ATOM 720 C CA . ASP A 1 91 ? 3.678 10.042 0.097 1.00 96.94 91 ASP A CA 1
ATOM 721 C C . ASP A 1 91 ? 2.436 10.884 -0.209 1.00 96.94 91 ASP A C 1
ATOM 723 O O . ASP A 1 91 ? 1.565 11.061 0.642 1.00 96.94 91 ASP A O 1
ATOM 727 N N . LYS A 1 92 ? 2.317 11.354 -1.457 1.00 97.00 92 LYS A N 1
ATOM 728 C CA . LYS A 1 92 ? 1.177 12.158 -1.892 1.00 97.00 92 LYS A CA 1
ATOM 729 C C . LYS A 1 92 ? -0.137 11.390 -1.753 1.00 97.00 92 LYS A C 1
ATOM 731 O O . LYS A 1 92 ? -1.033 11.860 -1.064 1.00 97.00 92 LYS A O 1
ATOM 736 N N . VAL A 1 93 ? -0.254 10.233 -2.405 1.00 97.50 93 VAL A N 1
ATOM 737 C CA . VAL A 1 93 ? -1.530 9.498 -2.457 1.00 97.50 93 VAL A CA 1
ATOM 738 C C . VAL A 1 93 ? -1.891 8.923 -1.086 1.00 97.50 93 VAL A 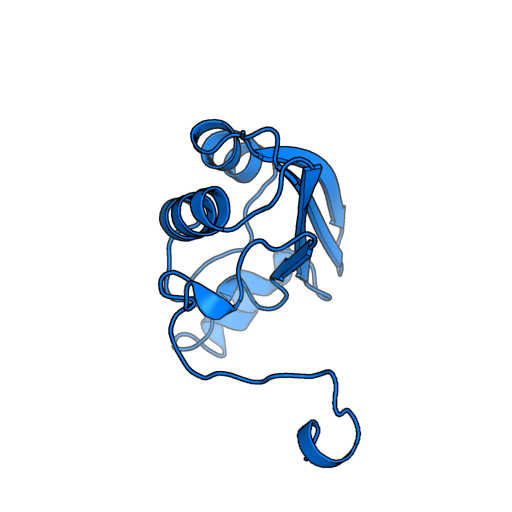C 1
ATOM 740 O O . VAL A 1 93 ? -3.043 8.981 -0.683 1.00 97.50 93 VAL A O 1
ATOM 743 N N . ALA A 1 94 ? -0.918 8.398 -0.342 1.00 97.19 94 ALA A N 1
ATOM 744 C CA . ALA A 1 94 ? -1.140 7.824 0.983 1.00 97.19 94 ALA A CA 1
ATOM 745 C C . ALA A 1 94 ? -1.677 8.858 1.988 1.00 97.19 94 ALA A C 1
ATOM 747 O O . ALA A 1 94 ? -2.566 8.544 2.785 1.00 97.19 94 ALA A O 1
ATOM 748 N N . SER A 1 95 ? -1.191 10.103 1.906 1.00 96.25 95 SER A N 1
ATOM 749 C CA . SER A 1 95 ? -1.590 11.179 2.819 1.00 96.25 95 SER A CA 1
ATOM 750 C C . SER A 1 95 ? -3.076 11.543 2.723 1.00 96.25 95 SER A C 1
ATOM 752 O O . SER A 1 95 ? -3.692 11.852 3.746 1.00 96.25 95 SER A O 1
ATOM 754 N N . ASP A 1 96 ? -3.684 11.403 1.538 1.00 97.12 96 ASP A N 1
ATOM 755 C CA . ASP A 1 96 ? -5.120 11.634 1.321 1.00 97.12 96 ASP A CA 1
ATOM 756 C C . ASP A 1 96 ? -5.990 10.628 2.108 1.00 97.12 96 ASP A C 1
ATOM 758 O O . ASP A 1 96 ? -7.148 10.908 2.424 1.00 97.12 96 ASP A O 1
ATOM 762 N N . TYR A 1 97 ? -5.406 9.490 2.506 1.00 97.56 97 TYR A N 1
ATOM 763 C CA . TYR A 1 97 ? -6.077 8.377 3.182 1.00 97.56 97 TYR A CA 1
ATOM 764 C C . TYR A 1 97 ? -5.529 8.073 4.582 1.00 97.56 97 TYR A C 1
ATOM 766 O O . TYR A 1 97 ? -5.810 7.008 5.127 1.00 97.56 97 TYR A O 1
ATOM 774 N N . ARG A 1 98 ? -4.783 9.006 5.197 1.00 97.12 98 ARG A N 1
ATOM 775 C CA . ARG A 1 98 ? -4.182 8.845 6.542 1.00 97.12 98 ARG A CA 1
ATOM 776 C C . ARG A 1 98 ? -3.223 7.657 6.650 1.00 97.12 98 ARG A C 1
ATOM 778 O O . ARG A 1 98 ? -3.171 6.979 7.676 1.00 97.12 98 ARG A O 1
ATOM 785 N N . PHE A 1 99 ? -2.483 7.400 5.581 1.00 98.00 99 PHE A N 1
ATOM 786 C CA . PHE A 1 99 ? -1.346 6.499 5.614 1.00 98.00 99 PHE A CA 1
ATOM 787 C C . PHE A 1 99 ? -0.058 7.313 5.613 1.00 98.00 99 PHE A C 1
ATOM 789 O O . PHE A 1 99 ? 0.154 8.157 4.743 1.00 98.00 99 PHE A O 1
ATOM 796 N N . ASP A 1 100 ? 0.813 7.017 6.568 1.00 97.50 100 ASP A N 1
ATOM 797 C CA . ASP A 1 100 ? 2.120 7.642 6.707 1.00 97.50 100 ASP A CA 1
ATOM 798 C C . ASP A 1 100 ? 3.204 6.658 6.254 1.00 97.50 1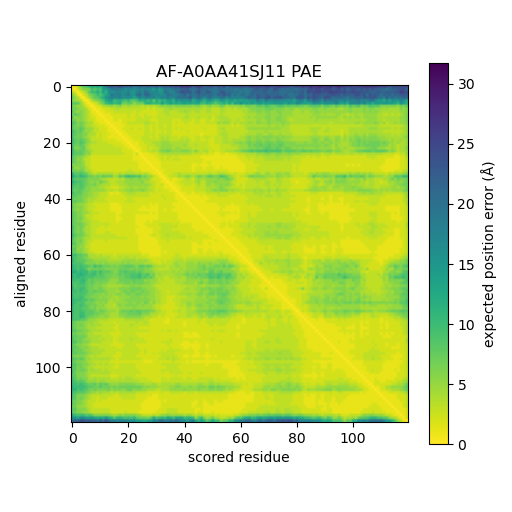00 ASP A C 1
ATOM 800 O O . ASP A 1 100 ? 3.263 5.518 6.721 1.00 97.50 100 ASP A O 1
ATOM 804 N N . LEU A 1 101 ? 4.075 7.071 5.329 1.00 97.88 101 LEU A N 1
ATOM 805 C CA . LEU A 1 101 ? 5.197 6.246 4.882 1.00 97.88 101 LEU A CA 1
ATOM 806 C C . LEU A 1 101 ? 6.277 6.206 5.974 1.00 97.88 101 LEU A C 1
ATOM 808 O O . LEU A 1 101 ? 6.947 7.201 6.248 1.00 97.88 101 LEU A O 1
ATOM 812 N N . THR A 1 102 ? 6.460 5.039 6.588 1.00 97.75 102 THR A N 1
ATOM 813 C CA . THR A 1 102 ? 7.391 4.834 7.713 1.00 97.75 102 THR A CA 1
ATOM 814 C C . THR A 1 102 ? 8.728 4.244 7.276 1.00 97.75 102 THR A C 1
ATOM 816 O O . THR A 1 102 ? 9.757 4.530 7.886 1.00 97.75 102 THR A O 1
ATOM 819 N N . GLU A 1 103 ? 8.739 3.471 6.190 1.00 98.06 103 GLU A N 1
ATOM 820 C CA . GLU A 1 103 ? 9.948 2.880 5.618 1.00 98.06 103 GLU A CA 1
ATOM 821 C C . GLU A 1 103 ? 9.857 2.856 4.092 1.00 98.06 103 GLU A C 1
ATOM 823 O O . GLU A 1 103 ? 8.795 2.591 3.524 1.00 98.06 103 GLU A O 1
ATOM 828 N N . PHE A 1 104 ? 10.976 3.135 3.422 1.00 98.06 104 PHE A N 1
ATOM 829 C CA . PHE A 1 104 ? 11.071 3.093 1.967 1.00 98.06 104 PHE A CA 1
ATOM 830 C C . PHE A 1 104 ? 12.478 2.684 1.528 1.00 98.06 104 PHE A C 1
ATOM 832 O O . PHE A 1 104 ? 13.452 3.355 1.872 1.00 98.06 104 PHE A O 1
ATOM 839 N N . VAL A 1 105 ? 12.563 1.619 0.734 1.00 97.25 105 VAL A N 1
ATOM 840 C CA . VAL A 1 105 ? 13.783 1.115 0.097 1.00 97.25 105 VAL A CA 1
ATOM 841 C C . VAL A 1 105 ? 13.510 0.962 -1.396 1.00 97.25 105 VAL A C 1
ATOM 843 O O . VAL A 1 105 ? 12.570 0.277 -1.794 1.00 97.25 105 VAL A O 1
ATOM 846 N N . ASP A 1 106 ? 14.341 1.594 -2.219 1.00 94.56 106 ASP A N 1
ATOM 847 C CA . ASP A 1 106 ? 14.302 1.497 -3.681 1.00 94.56 106 ASP A CA 1
ATOM 848 C C . ASP A 1 106 ? 15.724 1.252 -4.185 1.00 94.56 106 ASP A C 1
ATOM 850 O O . ASP A 1 106 ? 16.477 2.179 -4.486 1.00 94.56 106 ASP A O 1
ATOM 854 N N . GLU A 1 107 ? 16.114 -0.020 -4.187 1.00 93.56 107 GLU A N 1
ATOM 855 C CA . GLU A 1 107 ? 17.430 -0.486 -4.606 1.00 93.56 107 GLU A CA 1
ATOM 856 C C . GLU A 1 107 ? 17.318 -1.346 -5.876 1.00 93.56 107 GLU A C 1
ATOM 858 O O . GLU A 1 107 ? 16.283 -1.973 -6.143 1.00 93.56 107 GLU A O 1
ATOM 863 N N . PRO A 1 108 ? 18.389 -1.440 -6.685 1.00 88.50 108 PRO A N 1
ATOM 864 C CA . PRO A 1 108 ? 18.437 -2.411 -7.769 1.00 88.50 108 PRO A CA 1
ATOM 865 C C . PRO A 1 108 ? 18.205 -3.829 -7.227 1.00 88.50 108 PRO A C 1
ATOM 867 O O . PRO A 1 108 ? 19.002 -4.343 -6.448 1.00 88.50 108 PRO A O 1
ATOM 870 N N . GLY A 1 109 ? 17.113 -4.471 -7.645 1.00 90.56 109 GLY A N 1
ATOM 871 C CA . GLY A 1 109 ? 16.761 -5.812 -7.177 1.00 90.56 109 GLY A CA 1
ATOM 872 C C .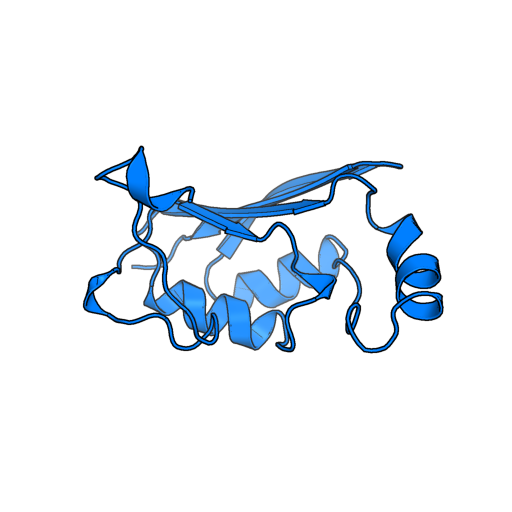 GLY A 1 109 ? 15.920 -5.860 -5.899 1.00 90.56 109 GLY A C 1
ATOM 873 O O . GLY A 1 109 ? 15.594 -6.956 -5.462 1.00 90.56 109 GLY A O 1
ATOM 874 N N . PHE A 1 110 ? 15.514 -4.732 -5.310 1.00 93.75 110 PHE A N 1
ATOM 875 C CA . PHE A 1 110 ? 14.597 -4.758 -4.170 1.00 93.75 110 PHE A CA 1
ATOM 876 C C . PHE A 1 110 ? 13.819 -3.451 -4.003 1.00 93.75 110 PHE A C 1
ATOM 878 O O . PHE A 1 110 ? 14.387 -2.365 -3.973 1.00 93.75 110 PHE A O 1
ATOM 885 N N . TYR A 1 111 ? 12.502 -3.572 -3.863 1.00 96.19 111 TYR A N 1
ATOM 886 C CA . TYR A 1 111 ? 11.615 -2.469 -3.516 1.00 96.19 111 TYR A CA 1
ATOM 887 C C . TYR A 1 111 ? 10.816 -2.827 -2.265 1.00 96.19 111 TYR A C 1
ATOM 889 O O . TYR A 1 111 ? 10.234 -3.916 -2.204 1.00 96.19 111 TYR A O 1
ATOM 897 N N . LEU A 1 112 ? 10.752 -1.902 -1.309 1.00 97.62 112 LEU A N 1
ATOM 898 C CA . LEU A 1 112 ? 9.937 -1.990 -0.103 1.00 97.62 112 LEU A CA 1
ATOM 899 C C . LEU A 1 112 ? 9.352 -0.617 0.230 1.00 97.62 112 LEU A C 1
ATOM 901 O O . LEU A 1 112 ? 10.076 0.369 0.307 1.00 97.62 112 LEU A O 1
ATOM 905 N N . ALA A 1 113 ? 8.055 -0.573 0.505 1.00 98.25 113 ALA A N 1
ATOM 906 C CA . ALA A 1 113 ? 7.402 0.551 1.155 1.00 98.25 113 ALA A CA 1
ATOM 907 C C . ALA A 1 113 ? 6.539 0.030 2.304 1.00 98.25 113 ALA A C 1
ATOM 909 O O . ALA A 1 113 ? 5.755 -0.903 2.114 1.00 98.25 113 ALA A O 1
ATOM 910 N N . VAL A 1 114 ? 6.678 0.633 3.481 1.00 98.44 114 VAL A N 1
ATOM 911 C CA . VAL A 1 114 ? 5.852 0.337 4.656 1.00 98.44 114 VAL A CA 1
ATOM 912 C C . VAL A 1 114 ? 5.085 1.592 5.024 1.00 98.44 114 VAL A C 1
ATOM 914 O O . VAL A 1 114 ? 5.679 2.617 5.357 1.00 98.44 114 VAL A O 1
ATOM 917 N N . LEU A 1 115 ? 3.761 1.502 4.977 1.00 98.44 115 LEU A N 1
ATOM 918 C CA . LEU A 1 115 ? 2.860 2.573 5.371 1.00 98.44 115 LEU A CA 1
ATOM 919 C C . LEU A 1 115 ? 2.129 2.187 6.651 1.00 98.44 115 LEU A C 1
ATOM 921 O O . LEU A 1 115 ? 1.723 1.035 6.795 1.00 98.44 115 LEU A O 1
ATOM 925 N N . GLU A 1 116 ? 1.949 3.137 7.559 1.00 98.44 116 GLU A N 1
ATOM 926 C CA . GLU A 1 116 ? 1.195 2.964 8.800 1.00 98.44 116 GLU A CA 1
ATOM 927 C C . GLU A 1 116 ? -0.104 3.769 8.740 1.00 98.44 116 GLU A C 1
ATOM 929 O O . GLU A 1 116 ? -0.103 4.929 8.334 1.00 98.44 116 GLU A O 1
ATOM 934 N N . PHE A 1 117 ? -1.222 3.146 9.111 1.00 98.31 117 PHE A N 1
ATOM 935 C CA . PHE A 1 117 ? -2.526 3.796 9.131 1.00 98.31 117 PHE A CA 1
ATOM 936 C C . PHE A 1 117 ? -2.735 4.574 10.431 1.00 98.31 117 PHE A C 1
ATOM 938 O O . PHE A 1 117 ? -2.787 3.984 11.512 1.00 98.31 117 PHE A O 1
ATOM 945 N N . SER A 1 118 ? -2.936 5.886 10.323 1.00 94.69 118 SER A N 1
ATOM 946 C CA . SER A 1 118 ? -3.223 6.786 11.448 1.00 94.69 118 SER A CA 1
ATOM 947 C C . SER A 1 118 ? -4.714 7.153 11.568 1.00 94.69 118 SER A C 1
ATOM 949 O O . SER A 1 118 ? -5.092 8.041 12.340 1.00 94.69 118 SER A O 1
ATOM 951 N N . GLY A 1 119 ? -5.590 6.474 10.813 1.00 82.19 119 GLY A N 1
ATOM 952 C CA . GLY A 1 119 ? -7.042 6.638 10.896 1.00 82.19 119 GLY A CA 1
ATOM 953 C C . GLY A 1 119 ? -7.669 6.113 12.195 1.00 82.19 119 GLY A C 1
ATOM 954 O O . GLY A 1 119 ? -7.020 5.456 13.005 1.00 82.19 119 GLY A O 1
ATOM 955 N N . LYS A 1 120 ? -8.939 6.484 12.410 1.00 63.69 120 LYS A N 1
ATOM 956 C CA . LYS A 1 120 ? -9.714 6.180 13.624 1.00 63.69 120 LYS A CA 1
ATOM 957 C C . LYS A 1 120 ? -10.567 4.941 13.442 1.00 63.69 120 LYS A C 1
ATOM 959 O O . LYS A 1 120 ? -11.173 4.860 12.355 1.00 63.69 120 LYS A O 1
#

pLDDT: mean 91.73, std 8.65, range [50.22, 98.44]

Sequence (120 aa):
MIKEKHDDVKCWQGEIIYVPEKWVPFDVVFLTCLPALPFKLDEIFGALAERCSPGAKVIISHPQGRGVMEQQRKEFPDVVTSDLPDKPTLDKVASDYRFDLTEFVDEPGFYLAVLEFSGK

Solvent-accessible surface area (backbone atoms only — not comparable to full-atom values): 6984 Å² total; per-residue (Å²): 112,80,66,82,80,35,92,88,58,84,87,85,89,80,58,85,67,66,68,62,71,94,68,50,63,33,61,68,45,80,41,66,56,59,30,55,44,99,64,54,71,58,56,49,43,54,40,43,54,80,31,44,33,69,67,11,35,42,37,39,41,35,81,51,22,58,85,46,42,69,58,48,26,73,77,34,57,95,50,37,74,50,67,68,76,54,67,72,58,44,52,57,53,32,50,81,44,40,30,45,77,77,44,79,45,86,41,95,45,32,28,39,37,34,28,35,28,74,51,131